Protein AF-A0A8T7EDR0-F1 (afdb_monomer_lite)

pLDDT: mean 90.72, std 10.5, range [44.41, 97.25]

Radius of gyration: 15.85 Å; chains: 1; bounding box: 36×39×40 Å

Secondary structure (DSSP, 8-state):
--SSSS-HHHHHHHHHHHT---B--HHHHHHH-GGGTTTTT--TT-HHHHHHHHTT--HHHHHHHTT-BSEEEEEEETTEEEEEESS-SS-TT------S----

Sequence (104 aa):
MATIGYQPQKTLALIKSLGCLCLMGNHEAALLQPHRAADFQIAPSMPPALDWCARQLAEADFAFLRTFLPLVEAPLGGQDTMLCFHGSPQANTDIILFPGKLVI

Foldseek 3Di:
DLAQDPCNPVVLVVVVVVVDAAAQALLLVCLLVVVCNVVSVNDPVRSVSRVVSSVVDDVVSNVSSVRHHQWDWDDPDDPDIDIDHCADSVDNNHPDDDPDDPPD

Structure (mmCIF, N/CA/C/O backbone):
data_AF-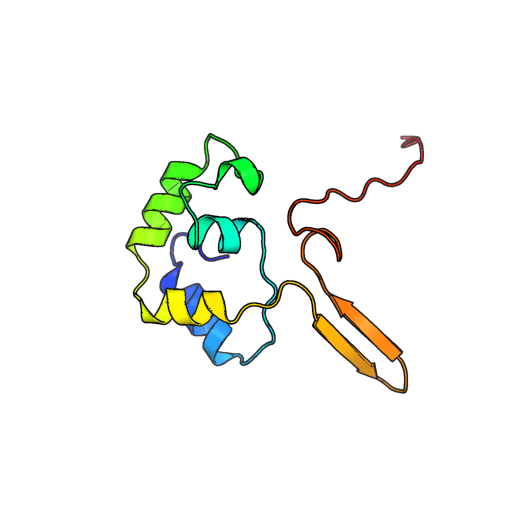A0A8T7EDR0-F1
#
_entry.id   AF-A0A8T7EDR0-F1
#
loop_
_atom_site.group_PDB
_atom_site.id
_atom_site.type_symbol
_atom_site.label_atom_id
_atom_site.label_alt_id
_atom_site.label_comp_id
_atom_site.label_asym_id
_atom_site.label_entity_id
_atom_site.label_seq_id
_atom_site.pdbx_PDB_ins_code
_atom_site.Cartn_x
_atom_site.Cartn_y
_atom_site.Cartn_z
_atom_site.occupancy
_atom_site.B_iso_or_equiv
_atom_site.auth_seq_id
_atom_site.auth_comp_id
_atom_site.auth_asym_id
_atom_site.auth_atom_id
_atom_site.pdbx_PDB_model_num
ATOM 1 N N . MET A 1 1 ? 6.337 -4.842 2.833 1.00 66.44 1 MET A N 1
ATOM 2 C CA . MET A 1 1 ? 5.978 -3.951 1.710 1.00 66.44 1 MET A CA 1
ATOM 3 C C . MET A 1 1 ? 6.257 -4.675 0.401 1.00 66.44 1 MET A C 1
ATOM 5 O O . MET A 1 1 ? 7.305 -5.305 0.297 1.00 66.44 1 MET A O 1
ATOM 9 N N . ALA A 1 2 ? 5.337 -4.635 -0.562 1.00 81.12 2 ALA A N 1
ATOM 10 C CA . ALA A 1 2 ? 5.429 -5.427 -1.796 1.00 81.12 2 ALA A CA 1
ATOM 11 C C . ALA A 1 2 ? 6.209 -4.736 -2.933 1.00 81.12 2 ALA A C 1
ATOM 13 O O . ALA A 1 2 ? 6.141 -5.191 -4.065 1.00 81.12 2 ALA A O 1
ATOM 14 N N . THR A 1 3 ? 6.920 -3.637 -2.659 1.00 82.44 3 THR A N 1
ATOM 15 C CA . THR A 1 3 ? 7.429 -2.718 -3.698 1.00 82.44 3 THR A CA 1
ATOM 16 C C . THR A 1 3 ? 8.947 -2.513 -3.708 1.00 82.44 3 THR A C 1
ATOM 18 O O . THR A 1 3 ? 9.455 -1.898 -4.640 1.00 82.44 3 THR A O 1
ATOM 21 N N . ILE A 1 4 ? 9.681 -3.019 -2.707 1.00 84.06 4 ILE A N 1
ATOM 22 C CA . ILE A 1 4 ? 11.154 -2.878 -2.600 1.00 84.06 4 ILE A CA 1
ATOM 23 C C . ILE A 1 4 ? 11.869 -4.152 -2.115 1.00 84.06 4 ILE A C 1
ATOM 25 O O . ILE A 1 4 ? 13.069 -4.136 -1.855 1.00 84.06 4 ILE A O 1
ATOM 29 N N . GLY A 1 5 ? 11.134 -5.252 -1.929 1.00 84.81 5 GLY A N 1
ATOM 30 C CA . GLY A 1 5 ? 11.659 -6.499 -1.369 1.00 84.81 5 GLY A CA 1
ATOM 31 C C . GLY A 1 5 ? 11.713 -7.628 -2.394 1.00 84.81 5 GLY A C 1
ATOM 32 O O . GLY A 1 5 ? 10.941 -7.654 -3.343 1.00 84.81 5 GLY A O 1
ATOM 33 N N . TYR A 1 6 ? 12.569 -8.623 -2.154 1.00 90.12 6 TYR A N 1
ATOM 34 C CA . TYR A 1 6 ? 12.780 -9.754 -3.071 1.00 90.12 6 TYR A CA 1
ATOM 35 C C . TYR A 1 6 ? 11.619 -10.764 -3.142 1.00 90.12 6 TYR A C 1
ATOM 37 O O . TYR A 1 6 ? 11.673 -11.703 -3.931 1.00 90.12 6 TYR A O 1
ATOM 45 N N . GLN A 1 7 ? 10.592 -10.633 -2.294 1.00 94.12 7 GLN A N 1
ATOM 46 C CA . GLN A 1 7 ? 9.489 -11.600 -2.199 1.00 94.12 7 GLN A CA 1
ATOM 47 C C . GLN A 1 7 ? 8.109 -10.914 -2.122 1.00 94.12 7 GLN A C 1
ATOM 49 O O . GLN A 1 7 ? 7.386 -11.093 -1.134 1.00 94.12 7 GLN A O 1
ATOM 54 N N . PRO A 1 8 ? 7.719 -10.120 -3.136 1.00 94.75 8 PRO A N 1
ATOM 55 C CA . PRO A 1 8 ? 6.492 -9.320 -3.095 1.00 94.75 8 PRO A CA 1
ATOM 56 C C . PRO A 1 8 ? 5.228 -10.190 -3.001 1.00 94.75 8 PRO A C 1
ATOM 58 O O . PRO A 1 8 ? 4.393 -9.961 -2.127 1.00 94.75 8 PRO A O 1
ATOM 61 N N . GLN A 1 9 ? 5.135 -11.260 -3.797 1.00 95.56 9 GLN A N 1
ATOM 62 C CA . GLN A 1 9 ? 3.984 -12.167 -3.783 1.00 95.56 9 GLN A CA 1
ATOM 63 C C . GLN A 1 9 ? 3.833 -12.908 -2.443 1.00 95.56 9 GLN A C 1
ATOM 65 O O . GLN A 1 9 ? 2.752 -12.932 -1.860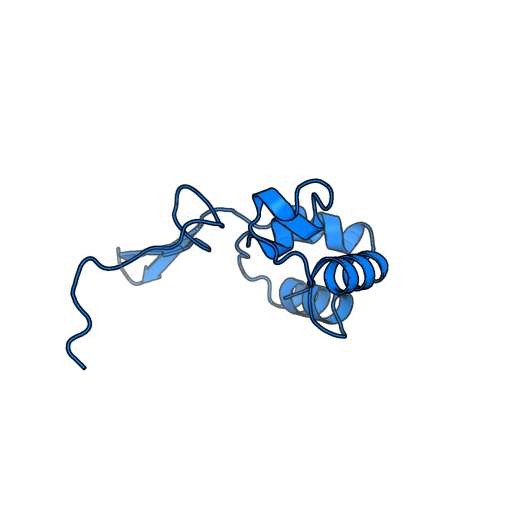 1.00 95.56 9 GLN A O 1
ATOM 70 N N . LYS A 1 10 ? 4.925 -13.471 -1.901 1.00 95.56 10 LYS A N 1
ATOM 71 C CA . LYS A 1 10 ? 4.894 -14.157 -0.592 1.00 95.56 10 LYS A CA 1
ATOM 72 C C . LYS A 1 10 ? 4.514 -13.205 0.540 1.00 95.56 10 LYS A C 1
ATOM 74 O O . LYS A 1 10 ? 3.799 -13.602 1.454 1.00 95.56 10 LYS A O 1
ATOM 79 N N . THR A 1 11 ? 4.962 -11.951 0.458 1.00 95.00 11 THR A N 1
ATOM 80 C CA . THR A 1 11 ? 4.592 -10.904 1.416 1.00 95.00 11 THR A CA 1
ATOM 81 C C . THR A 1 11 ? 3.085 -10.651 1.392 1.00 95.00 11 THR A C 1
ATOM 83 O O . THR A 1 11 ? 2.455 -10.678 2.446 1.00 95.00 11 THR A O 1
ATOM 86 N N . LEU A 1 12 ? 2.487 -10.462 0.210 1.00 95.31 12 LEU A N 1
ATOM 87 C CA . LEU A 1 12 ? 1.041 -10.239 0.089 1.00 95.31 12 LEU A CA 1
ATOM 88 C C . LEU A 1 12 ? 0.224 -11.465 0.503 1.00 95.31 12 LEU A C 1
ATOM 90 O O . LEU A 1 12 ? -0.770 -11.314 1.210 1.00 95.31 12 LEU A O 1
ATOM 94 N N . ALA A 1 13 ? 0.669 -12.672 0.149 1.00 95.50 13 ALA A N 1
ATOM 95 C CA . ALA A 1 13 ? 0.023 -13.910 0.575 1.00 95.50 13 ALA A CA 1
ATOM 96 C C . ALA A 1 13 ? 0.006 -14.056 2.107 1.00 95.50 13 ALA A C 1
ATOM 98 O O . ALA A 1 13 ? -1.030 -14.394 2.682 1.00 95.50 13 ALA A O 1
ATOM 99 N N . LEU A 1 14 ? 1.125 -13.750 2.774 1.00 95.69 14 LEU A N 1
ATOM 100 C CA . LEU A 1 14 ? 1.210 -13.776 4.233 1.00 95.69 14 LEU A CA 1
ATOM 101 C C . LEU A 1 14 ? 0.276 -12.738 4.864 1.00 95.69 14 LEU A C 1
ATOM 103 O O . LEU A 1 14 ? -0.525 -13.097 5.723 1.00 95.69 14 LEU A O 1
ATOM 107 N N . ILE A 1 15 ? 0.317 -11.484 4.406 1.00 94.81 15 ILE A N 1
ATOM 108 C CA . ILE A 1 15 ? -0.565 -10.418 4.913 1.00 94.81 15 ILE A CA 1
ATOM 109 C C . ILE A 1 15 ? -2.037 -10.818 4.752 1.00 94.81 15 ILE A C 1
ATOM 111 O O . ILE A 1 15 ? -2.814 -10.713 5.699 1.00 94.81 15 ILE A O 1
ATOM 115 N N . LYS A 1 16 ? -2.410 -11.357 3.586 1.00 95.69 16 LYS A N 1
ATOM 116 C CA . LYS A 1 16 ? -3.766 -11.850 3.325 1.00 95.69 16 LYS A CA 1
ATOM 117 C C . LYS A 1 16 ? -4.170 -12.971 4.284 1.00 95.69 16 LYS A C 1
ATOM 119 O O . LYS A 1 16 ? -5.296 -12.964 4.770 1.00 95.69 16 LYS A O 1
ATOM 124 N N . SER A 1 17 ? -3.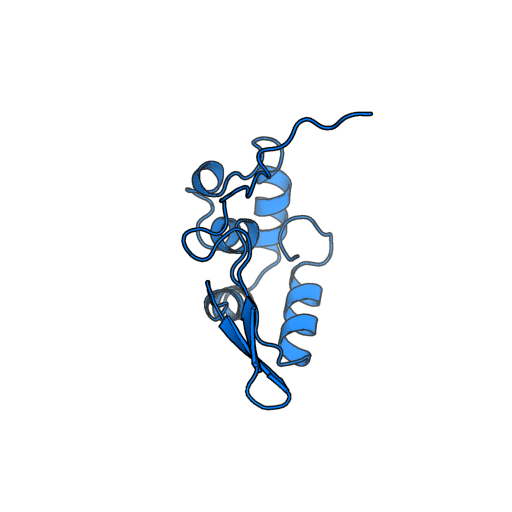265 -13.907 4.586 1.00 97.25 17 SER A N 1
ATOM 125 C CA . SER A 1 17 ? -3.540 -15.012 5.518 1.00 97.25 17 SER A CA 1
ATOM 126 C C . SER A 1 17 ? -3.746 -14.568 6.968 1.00 97.25 17 SER A C 1
ATOM 128 O O . SER A 1 17 ? -4.445 -15.250 7.711 1.00 97.25 17 SER A O 1
ATOM 130 N N . LEU A 1 18 ? -3.180 -13.423 7.364 1.00 96.69 18 LEU A N 1
ATOM 131 C CA . LEU A 1 18 ? -3.356 -12.866 8.707 1.00 96.69 18 LEU A CA 1
ATOM 132 C C . LEU A 1 18 ? -4.730 -12.206 8.898 1.00 96.69 18 LEU A C 1
ATOM 134 O O . LEU A 1 18 ? -5.132 -11.968 10.033 1.00 96.69 18 LEU A O 1
ATOM 138 N N . GLY A 1 19 ? -5.451 -11.903 7.811 1.00 93.31 19 GLY A N 1
ATOM 139 C CA . GLY A 1 19 ? -6.795 -11.319 7.877 1.00 93.31 19 GLY A CA 1
ATOM 140 C C . GLY A 1 19 ? -6.843 -9.929 8.521 1.00 93.31 19 GLY A C 1
ATOM 141 O O . GLY A 1 19 ? -7.893 -9.514 9.005 1.00 93.31 19 GLY A O 1
ATOM 142 N N . CYS A 1 20 ? -5.715 -9.216 8.564 1.00 90.50 20 CYS A N 1
ATOM 143 C CA . CYS A 1 20 ? -5.636 -7.891 9.166 1.00 90.50 20 CYS A CA 1
ATOM 144 C C . CYS A 1 20 ? -6.218 -6.813 8.246 1.00 90.50 20 CYS A C 1
ATOM 146 O O . CYS A 1 20 ? -6.106 -6.885 7.019 1.00 90.50 20 CYS A O 1
ATOM 148 N N . LEU A 1 21 ? -6.757 -5.753 8.854 1.00 92.00 21 LEU A N 1
ATOM 149 C CA . LEU A 1 21 ? -7.020 -4.508 8.139 1.00 92.00 21 LEU A CA 1
ATOM 150 C C . LEU A 1 21 ? -5.696 -3.947 7.612 1.00 92.00 21 LEU A C 1
ATOM 152 O O . LEU A 1 21 ? -4.702 -3.889 8.335 1.00 92.00 21 LEU A O 1
ATOM 156 N N . CYS A 1 22 ? -5.691 -3.548 6.344 1.00 95.69 22 CYS A N 1
ATOM 157 C CA . CYS A 1 22 ? -4.504 -3.047 5.664 1.00 95.69 22 CYS A CA 1
ATOM 158 C C . CYS A 1 22 ? -4.736 -1.605 5.219 1.00 95.69 22 CYS A C 1
ATOM 160 O O . CYS A 1 22 ? -5.772 -1.297 4.626 1.00 95.69 22 CYS A O 1
ATOM 162 N N . LEU A 1 23 ? -3.767 -0.735 5.498 1.00 96.25 23 LEU A N 1
ATOM 163 C CA . LEU A 1 23 ? -3.812 0.670 5.105 1.00 96.25 23 LEU A CA 1
ATOM 164 C C . LEU A 1 23 ? -3.097 0.896 3.775 1.00 96.25 23 LEU A C 1
ATOM 166 O O . LEU A 1 23 ? -2.041 0.317 3.522 1.00 96.25 23 LEU A O 1
ATOM 170 N N . MET A 1 24 ? -3.657 1.769 2.943 1.00 97.00 24 MET A N 1
ATOM 171 C CA . MET A 1 24 ? -3.083 2.168 1.664 1.00 97.00 24 MET A CA 1
ATOM 172 C C . MET A 1 24 ? -1.902 3.121 1.884 1.00 97.00 24 MET A C 1
ATOM 174 O O . MET A 1 24 ? -2.089 4.306 2.168 1.00 97.00 24 MET A O 1
ATOM 178 N N . GLY A 1 25 ? -0.684 2.609 1.712 1.00 96.31 25 GLY A N 1
ATOM 179 C CA . GLY A 1 25 ? 0.531 3.416 1.669 1.00 96.31 25 GLY A CA 1
ATOM 180 C C . GLY A 1 25 ? 0.748 4.094 0.318 1.00 96.31 25 GLY A C 1
ATOM 181 O O . GLY A 1 25 ? 0.114 3.756 -0.686 1.00 96.31 25 GLY A O 1
ATOM 182 N N . ASN A 1 26 ? 1.671 5.053 0.276 1.00 96.31 26 ASN A N 1
ATOM 183 C CA . ASN A 1 26 ? 2.074 5.713 -0.969 1.00 96.31 26 ASN A CA 1
ATOM 184 C C . ASN A 1 26 ? 2.723 4.723 -1.958 1.00 96.31 26 ASN A C 1
ATOM 186 O O . ASN A 1 26 ? 2.476 4.786 -3.160 1.00 96.31 26 ASN A O 1
ATOM 190 N N . HIS A 1 27 ? 3.482 3.747 -1.455 1.00 95.19 27 HIS A N 1
ATOM 191 C CA . HIS A 1 27 ? 4.073 2.682 -2.260 1.00 95.19 27 HIS A CA 1
ATOM 192 C C . HIS A 1 27 ? 3.027 1.740 -2.869 1.00 95.19 27 HIS A C 1
ATOM 194 O O . HIS A 1 27 ? 3.120 1.422 -4.053 1.00 95.19 27 HIS A O 1
ATOM 200 N N . GLU A 1 28 ? 2.023 1.304 -2.106 1.00 96.06 28 GLU A N 1
ATOM 201 C CA . GLU A 1 28 ? 0.920 0.494 -2.638 1.00 96.06 28 GLU A CA 1
ATOM 202 C C . GLU A 1 28 ? 0.094 1.279 -3.668 1.00 96.06 28 GLU A C 1
ATOM 204 O O . GLU A 1 28 ? -0.268 0.739 -4.715 1.00 96.06 28 GLU A O 1
ATOM 209 N N . ALA A 1 29 ? -0.131 2.574 -3.429 1.00 96.44 29 ALA A N 1
ATOM 210 C CA . ALA A 1 29 ? -0.795 3.447 -4.391 1.00 96.44 29 ALA A CA 1
ATOM 211 C C . ALA A 1 29 ? 0.017 3.589 -5.693 1.00 96.44 29 ALA A C 1
ATOM 213 O O . ALA A 1 29 ? -0.545 3.463 -6.783 1.00 96.44 29 ALA A O 1
ATOM 214 N N . ALA A 1 30 ? 1.341 3.748 -5.595 1.00 95.19 30 ALA A N 1
ATOM 215 C CA . ALA A 1 30 ? 2.241 3.771 -6.746 1.00 95.19 30 ALA A CA 1
ATOM 216 C C . ALA A 1 30 ? 2.283 2.430 -7.488 1.00 95.19 30 ALA A C 1
ATOM 218 O O . ALA A 1 30 ? 2.352 2.410 -8.711 1.00 95.19 30 ALA A O 1
ATOM 219 N N . LEU A 1 31 ? 2.185 1.305 -6.780 1.00 93.94 31 LEU A N 1
ATOM 220 C CA . LEU A 1 31 ? 2.113 -0.020 -7.392 1.00 93.94 31 LEU A CA 1
ATOM 221 C C . LEU A 1 31 ? 0.819 -0.206 -8.206 1.00 93.94 31 LEU A C 1
ATOM 223 O O . LEU A 1 31 ? 0.840 -0.823 -9.269 1.00 93.94 31 LEU A O 1
ATOM 227 N N . LEU A 1 32 ? -0.300 0.360 -7.739 1.00 95.19 32 LEU A N 1
ATOM 228 C CA . LEU A 1 32 ? -1.587 0.358 -8.447 1.00 95.19 32 LEU A CA 1
ATOM 229 C C . LEU A 1 32 ? -1.655 1.383 -9.591 1.00 95.19 32 LEU A C 1
ATOM 231 O O . LEU A 1 32 ? -2.448 1.213 -10.520 1.00 95.19 32 LEU A O 1
ATOM 235 N N . GLN A 1 33 ? -0.872 2.461 -9.511 1.00 93.81 33 GLN A N 1
ATOM 236 C CA . GLN A 1 33 ? -0.851 3.574 -10.463 1.00 93.81 33 GLN A CA 1
ATOM 237 C C . GLN A 1 33 ? 0.603 3.982 -10.780 1.00 93.81 33 GLN A C 1
ATOM 239 O O . GLN A 1 33 ? 1.018 5.095 -10.450 1.00 93.81 33 GLN A O 1
ATOM 244 N N . PRO A 1 34 ? 1.391 3.123 -11.456 1.00 90.12 34 PRO A N 1
ATOM 245 C CA . PRO A 1 34 ? 2.831 3.347 -11.647 1.00 90.12 34 PRO A CA 1
ATOM 246 C C . PRO A 1 34 ? 3.147 4.617 -12.444 1.00 90.12 34 PRO A C 1
ATOM 248 O O . PRO A 1 34 ? 4.122 5.306 -12.159 1.00 90.12 34 PRO A O 1
ATOM 251 N N . HIS A 1 35 ? 2.266 5.005 -13.371 1.00 90.25 35 HIS A N 1
ATOM 252 C CA . HIS A 1 35 ? 2.364 6.264 -14.120 1.00 90.25 35 HIS A CA 1
ATOM 253 C C . HIS A 1 35 ? 2.282 7.530 -13.242 1.00 90.25 35 HIS A C 1
ATOM 255 O O . HIS A 1 35 ? 2.619 8.613 -13.708 1.00 90.25 35 HIS A O 1
ATOM 261 N N . ARG A 1 36 ? 1.855 7.397 -11.979 1.00 93.88 36 ARG A N 1
ATOM 262 C CA . ARG A 1 36 ? 1.744 8.474 -10.984 1.00 93.88 36 ARG A CA 1
ATOM 263 C C . ARG A 1 36 ? 2.713 8.305 -9.817 1.00 93.88 36 ARG A C 1
ATOM 265 O O . ARG A 1 36 ? 2.537 8.941 -8.787 1.00 93.88 36 ARG A O 1
ATOM 272 N N . ALA A 1 37 ? 3.745 7.468 -9.942 1.00 92.56 37 ALA A N 1
ATOM 273 C CA . ALA A 1 37 ? 4.698 7.218 -8.857 1.00 92.56 37 ALA A CA 1
ATOM 274 C C . ALA A 1 37 ? 5.304 8.511 -8.265 1.00 92.56 37 ALA A C 1
ATOM 276 O O . ALA A 1 37 ? 5.510 8.594 -7.056 1.00 92.56 37 ALA A O 1
ATOM 277 N N . ALA A 1 38 ? 5.526 9.538 -9.092 1.00 92.75 38 ALA A N 1
ATOM 278 C CA . ALA A 1 38 ? 5.995 10.845 -8.633 1.00 92.75 38 ALA A CA 1
ATOM 279 C C . ALA A 1 38 ? 4.987 11.555 -7.705 1.00 92.75 38 ALA A C 1
ATOM 281 O O . ALA A 1 38 ? 5.399 12.111 -6.688 1.00 92.75 38 ALA A O 1
ATOM 282 N N . ASP A 1 39 ? 3.683 11.478 -7.998 1.00 95.31 39 ASP A N 1
ATOM 283 C CA . ASP A 1 39 ? 2.615 12.038 -7.152 1.00 95.31 39 ASP A CA 1
ATOM 284 C C . ASP A 1 39 ? 2.610 11.392 -5.758 1.00 95.31 39 ASP A C 1
ATOM 286 O O . ASP A 1 39 ? 2.261 12.033 -4.773 1.00 95.31 39 ASP A O 1
ATOM 290 N N . PHE A 1 40 ? 3.034 10.127 -5.669 1.00 95.50 40 PHE A N 1
ATOM 291 C CA . PHE A 1 40 ? 3.146 9.370 -4.419 1.00 95.50 40 PHE A CA 1
ATOM 292 C C . PHE A 1 40 ? 4.500 9.537 -3.716 1.00 95.50 40 PHE A C 1
ATOM 294 O O . PHE A 1 40 ? 4.838 8.752 -2.829 1.00 95.50 40 PHE A O 1
ATOM 301 N N . GLN A 1 41 ? 5.293 10.536 -4.113 1.00 94.69 41 GLN A N 1
ATOM 302 C CA . GLN A 1 41 ? 6.620 10.815 -3.555 1.00 94.69 41 GLN A CA 1
ATOM 303 C C . GLN A 1 41 ? 7.574 9.610 -3.613 1.00 94.69 41 GLN A C 1
ATOM 305 O O . GLN A 1 41 ? 8.464 9.455 -2.773 1.00 94.69 41 GLN A O 1
ATOM 310 N N . ILE A 1 42 ? 7.417 8.743 -4.616 1.00 93.44 42 ILE A N 1
ATOM 311 C CA . ILE A 1 42 ? 8.370 7.662 -4.845 1.00 93.44 42 ILE A CA 1
ATOM 312 C C . ILE A 1 42 ? 9.660 8.266 -5.389 1.00 93.44 42 ILE A C 1
ATOM 314 O O . ILE A 1 42 ? 9.661 8.950 -6.414 1.00 93.44 42 ILE A O 1
ATOM 318 N N . ALA A 1 43 ? 10.768 8.004 -4.692 1.00 88.75 43 ALA A N 1
ATOM 319 C CA . ALA A 1 43 ? 12.078 8.508 -5.081 1.00 88.75 43 ALA A CA 1
ATOM 320 C C . ALA A 1 43 ? 12.393 8.127 -6.543 1.00 88.75 43 ALA A C 1
ATOM 322 O O . ALA A 1 43 ? 12.214 6.960 -6.898 1.00 88.75 43 ALA A O 1
ATOM 323 N N . PRO A 1 44 ? 12.929 9.041 -7.378 1.00 84.31 44 PRO A N 1
ATOM 324 C CA . PRO A 1 44 ? 13.208 8.764 -8.793 1.00 84.31 44 PRO A CA 1
ATOM 325 C C . PRO A 1 44 ? 14.160 7.588 -9.059 1.00 84.31 44 PRO A C 1
ATOM 327 O O . PRO A 1 44 ? 14.190 7.066 -10.167 1.00 84.31 44 PRO A O 1
ATOM 330 N N . SER A 1 45 ? 14.940 7.163 -8.062 1.00 83.25 45 SER A N 1
ATOM 331 C CA . SER A 1 45 ? 15.825 5.993 -8.128 1.00 83.25 45 SER A CA 1
ATOM 332 C C . SER A 1 45 ? 15.116 4.654 -7.882 1.00 83.25 45 SER A C 1
ATOM 334 O O . SER A 1 45 ? 15.676 3.603 -8.180 1.00 83.25 45 SER A O 1
ATOM 336 N N . MET A 1 46 ? 13.896 4.675 -7.344 1.00 81.88 46 MET A N 1
ATOM 337 C CA . MET A 1 46 ? 13.116 3.497 -6.958 1.00 81.88 46 MET A CA 1
ATOM 338 C C . MET A 1 46 ? 12.238 2.845 -8.057 1.00 81.88 46 MET A C 1
ATOM 340 O O . MET A 1 46 ? 11.874 1.681 -7.864 1.00 81.88 46 MET A O 1
ATOM 344 N N . PRO A 1 47 ? 11.903 3.477 -9.209 1.00 82.31 47 PRO A N 1
ATOM 345 C CA . PRO A 1 47 ? 11.071 2.852 -10.239 1.00 82.31 47 PRO A CA 1
ATOM 346 C C . PRO A 1 47 ? 11.536 1.461 -10.695 1.00 82.31 47 PRO A C 1
ATOM 348 O O . PRO A 1 47 ? 10.684 0.584 -10.792 1.00 82.31 47 PRO A O 1
ATOM 351 N N . PRO A 1 48 ? 12.844 1.169 -10.876 1.00 88.44 48 PRO A N 1
ATOM 352 C CA . PRO A 1 48 ? 13.269 -0.174 -11.276 1.00 88.44 48 PRO A CA 1
ATOM 353 C C . PRO A 1 48 ? 12.871 -1.273 -10.280 1.00 88.44 48 PRO A C 1
ATOM 355 O O . PRO A 1 48 ? 12.498 -2.371 -10.693 1.00 88.44 48 PRO A O 1
ATOM 358 N N . ALA A 1 49 ? 12.930 -0.988 -8.974 1.00 87.25 49 ALA A N 1
ATOM 359 C CA . ALA A 1 49 ? 12.530 -1.937 -7.937 1.00 87.25 49 ALA A CA 1
ATOM 360 C C . ALA A 1 49 ? 11.006 -2.120 -7.908 1.00 87.25 49 ALA A C 1
ATOM 362 O O . ALA A 1 49 ? 10.527 -3.254 -7.832 1.00 87.25 49 ALA A O 1
ATOM 363 N N . LEU A 1 50 ? 10.260 -1.017 -8.037 1.00 89.25 50 LEU A N 1
ATOM 364 C CA . LEU A 1 50 ? 8.801 -1.029 -8.119 1.00 89.25 50 LEU A CA 1
ATOM 365 C C . LEU A 1 50 ? 8.326 -1.843 -9.333 1.00 89.25 50 LEU A C 1
ATOM 367 O O . LEU A 1 50 ? 7.510 -2.750 -9.181 1.00 89.25 50 LEU A O 1
ATOM 371 N N . ASP A 1 51 ? 8.898 -1.583 -10.509 1.00 91.19 51 ASP A N 1
ATOM 372 C CA . ASP A 1 51 ? 8.583 -2.270 -11.764 1.00 91.19 51 ASP A CA 1
ATOM 373 C C . ASP A 1 51 ? 8.950 -3.752 -11.728 1.00 91.19 51 ASP A C 1
ATOM 375 O O . ASP A 1 51 ? 8.255 -4.591 -12.312 1.00 91.19 51 ASP A O 1
ATOM 379 N N . TRP A 1 52 ? 10.072 -4.094 -11.090 1.00 92.81 52 TRP A N 1
ATOM 380 C CA . TRP A 1 52 ? 10.455 -5.488 -10.902 1.00 92.81 52 TRP A CA 1
ATOM 381 C C . TRP A 1 52 ? 9.446 -6.200 -10.001 1.00 92.81 52 TRP A C 1
ATOM 383 O O . TRP A 1 52 ? 8.953 -7.262 -10.379 1.00 92.81 52 TRP A O 1
ATOM 393 N N . CYS A 1 53 ? 9.084 -5.593 -8.866 1.00 93.69 53 CYS A N 1
ATOM 394 C CA . CYS A 1 53 ? 8.112 -6.158 -7.937 1.00 93.69 53 CYS A CA 1
ATOM 395 C C . CYS A 1 53 ? 6.729 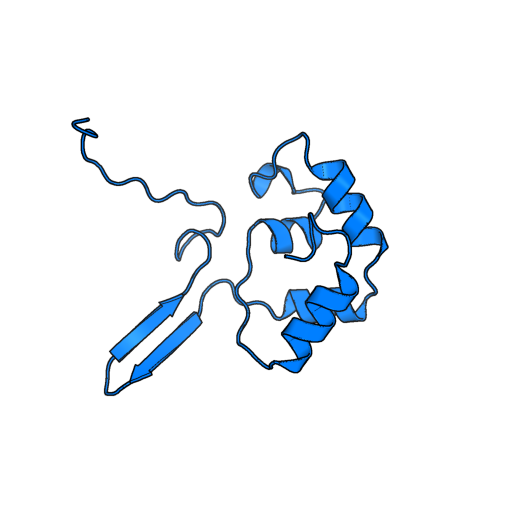-6.315 -8.579 1.00 93.69 53 CYS A C 1
ATOM 397 O O . CYS A 1 53 ? 6.128 -7.376 -8.450 1.00 93.69 53 CYS A O 1
ATOM 399 N N . ALA A 1 54 ? 6.253 -5.306 -9.315 1.00 93.19 54 ALA A N 1
ATOM 400 C CA . ALA A 1 54 ? 4.971 -5.341 -10.016 1.00 93.19 54 ALA A CA 1
ATOM 401 C C . ALA A 1 54 ? 4.875 -6.532 -10.981 1.00 93.19 54 ALA A C 1
ATOM 403 O O . ALA A 1 54 ? 3.852 -7.209 -11.032 1.00 93.19 54 ALA A O 1
ATOM 404 N N . ARG A 1 55 ? 5.969 -6.846 -11.689 1.00 94.81 55 ARG A N 1
ATOM 405 C CA . ARG A 1 55 ? 6.053 -7.998 -12.604 1.00 94.81 55 ARG A CA 1
ATOM 406 C C . ARG A 1 55 ? 6.013 -9.362 -11.911 1.00 94.81 55 ARG A C 1
ATOM 408 O O . ARG A 1 55 ? 5.823 -10.364 -12.592 1.00 94.81 55 ARG A O 1
ATOM 415 N N . GLN A 1 56 ? 6.211 -9.419 -10.595 1.00 95.56 56 GLN A N 1
ATOM 416 C CA . GLN A 1 56 ? 6.103 -10.658 -9.816 1.00 95.56 56 GLN A CA 1
ATOM 417 C C . GLN A 1 56 ? 4.676 -10.922 -9.307 1.00 95.56 56 GLN A C 1
ATOM 419 O O . GLN A 1 56 ? 4.438 -11.968 -8.705 1.00 95.56 56 GLN A O 1
ATOM 424 N N . LEU A 1 57 ? 3.749 -9.974 -9.475 1.00 95.62 57 LEU A N 1
ATOM 425 C CA . LEU A 1 57 ? 2.400 -10.043 -8.920 1.00 95.62 57 LEU A CA 1
ATOM 426 C C . LEU A 1 57 ? 1.386 -10.515 -9.961 1.00 95.62 57 LEU A C 1
ATOM 428 O O . LEU A 1 57 ? 1.457 -10.154 -11.135 1.00 95.62 57 LEU A O 1
ATOM 432 N N . ALA A 1 58 ? 0.416 -11.306 -9.511 1.00 96.50 58 ALA A N 1
ATOM 433 C CA . ALA A 1 58 ? -0.738 -11.701 -10.305 1.00 96.50 58 ALA A CA 1
ATOM 434 C C . ALA A 1 58 ? -1.908 -10.726 -10.094 1.00 96.50 58 ALA A C 1
ATOM 436 O O . ALA A 1 58 ? -1.960 -9.993 -9.107 1.00 96.50 58 ALA A O 1
ATOM 437 N N . GLU A 1 59 ? -2.915 -10.771 -10.969 1.00 96.94 59 GLU A N 1
ATOM 438 C CA . GLU A 1 59 ? -4.115 -9.926 -10.830 1.00 96.94 59 GLU A CA 1
ATOM 439 C C . GLU A 1 59 ? -4.814 -10.112 -9.472 1.00 96.94 59 GLU A C 1
ATOM 441 O O . GLU A 1 59 ? -5.312 -9.157 -8.887 1.00 96.94 59 GLU A O 1
ATOM 446 N N . ALA A 1 60 ? -4.789 -11.323 -8.909 1.00 97.00 60 ALA A N 1
ATOM 447 C CA . ALA A 1 60 ? -5.340 -11.589 -7.580 1.00 97.00 60 ALA A CA 1
ATOM 448 C C . ALA A 1 60 ? -4.608 -10.831 -6.453 1.00 97.00 60 ALA A C 1
ATOM 450 O O . ALA A 1 60 ? -5.227 -10.487 -5.442 1.00 97.00 60 ALA A O 1
ATOM 451 N N . ASP A 1 61 ? -3.311 -10.563 -6.621 1.00 97.06 61 ASP A N 1
ATOM 452 C CA . ASP A 1 61 ? -2.517 -9.771 -5.683 1.00 97.06 61 ASP A CA 1
ATOM 453 C C . ASP A 1 61 ? -2.886 -8.285 -5.794 1.00 97.06 61 ASP A C 1
ATOM 455 O O . ASP A 1 61 ? -3.093 -7.618 -4.779 1.00 97.06 61 ASP A O 1
ATOM 459 N N . PHE A 1 62 ? -3.066 -7.777 -7.019 1.00 97.00 62 PHE A N 1
ATOM 460 C CA . PHE A 1 62 ? -3.568 -6.418 -7.251 1.00 97.00 62 PHE A CA 1
ATOM 461 C C . PHE A 1 62 ? -4.997 -6.233 -6.734 1.00 97.00 62 PHE A C 1
ATOM 463 O O . PHE A 1 62 ? -5.299 -5.210 -6.121 1.00 97.00 62 PHE A O 1
ATOM 470 N N . ALA A 1 63 ? -5.867 -7.227 -6.914 1.00 97.19 63 ALA A N 1
ATOM 471 C CA . ALA A 1 63 ? -7.214 -7.218 -6.358 1.00 97.19 63 ALA A CA 1
ATOM 472 C C . ALA A 1 63 ? -7.192 -7.128 -4.824 1.00 97.19 63 ALA A C 1
ATOM 474 O O . ALA A 1 63 ? -7.983 -6.384 -4.252 1.00 97.19 63 ALA A O 1
ATOM 475 N N . PHE A 1 64 ? -6.260 -7.824 -4.163 1.00 96.88 64 PHE A N 1
ATOM 476 C CA . PHE A 1 64 ? -6.064 -7.705 -2.718 1.00 96.88 64 PHE A CA 1
ATOM 477 C C . PHE A 1 64 ? -5.539 -6.322 -2.311 1.00 96.88 64 PHE A C 1
ATOM 479 O O . PHE A 1 64 ? -6.078 -5.711 -1.397 1.00 96.88 64 PHE A O 1
ATOM 486 N N . LEU A 1 65 ? -4.551 -5.770 -3.020 1.00 96.75 65 LEU A N 1
ATOM 487 C CA . LEU A 1 65 ? -4.059 -4.411 -2.759 1.00 96.75 65 LEU A CA 1
ATOM 488 C C . LEU A 1 65 ? -5.168 -3.352 -2.858 1.00 96.75 65 LEU A C 1
ATOM 490 O O . LEU A 1 65 ? -5.198 -2.411 -2.069 1.00 96.75 65 LEU A O 1
ATOM 494 N N . ARG A 1 66 ? -6.119 -3.514 -3.787 1.00 97.19 66 ARG A N 1
ATOM 495 C CA . ARG A 1 66 ? -7.269 -2.604 -3.935 1.00 97.19 66 ARG A CA 1
ATOM 496 C C . ARG A 1 66 ? -8.238 -2.628 -2.749 1.00 97.19 66 ARG A C 1
ATOM 498 O O . ARG A 1 66 ? -9.069 -1.730 -2.668 1.00 97.19 66 ARG A O 1
ATOM 505 N N . THR A 1 67 ? -8.148 -3.602 -1.839 1.00 96.81 67 THR A N 1
ATOM 506 C CA . THR A 1 67 ? -8.965 -3.619 -0.612 1.00 96.81 67 THR A CA 1
ATOM 507 C C . THR A 1 67 ? -8.359 -2.790 0.518 1.00 96.81 67 THR A C 1
ATOM 509 O O . THR A 1 67 ? -8.976 -2.678 1.575 1.00 96.81 67 THR A O 1
ATOM 512 N N . PHE A 1 68 ? -7.145 -2.261 0.349 1.00 97.00 68 PHE A N 1
ATOM 513 C CA . PHE A 1 68 ? -6.478 -1.488 1.391 1.00 97.00 68 PHE A CA 1
ATOM 514 C C . PHE A 1 68 ? -7.186 -0.141 1.559 1.00 97.00 68 PHE A C 1
ATOM 516 O O . PHE A 1 68 ? -7.533 0.525 0.582 1.00 97.00 68 PHE A O 1
ATOM 523 N N . LEU A 1 69 ? -7.399 0.262 2.808 1.00 96.38 69 LEU A N 1
ATOM 524 C CA . LEU A 1 69 ? -8.169 1.452 3.157 1.00 96.38 69 LEU A CA 1
ATOM 525 C C . LEU A 1 69 ? -7.234 2.651 3.361 1.00 96.38 69 LEU A C 1
ATOM 527 O O . LEU A 1 69 ? -6.161 2.489 3.931 1.00 96.38 69 LEU A O 1
ATOM 531 N N . PRO A 1 70 ? -7.600 3.872 2.945 1.00 96.56 70 PRO A N 1
ATOM 532 C CA . PRO A 1 70 ? -6.768 5.050 3.208 1.00 96.56 70 PRO A CA 1
ATOM 533 C C . PRO A 1 70 ? -6.742 5.425 4.698 1.00 96.56 70 PRO A C 1
ATOM 535 O O . PRO A 1 70 ? -5.770 6.002 5.179 1.00 96.56 70 PRO A O 1
ATOM 538 N N . LEU A 1 71 ? -7.814 5.083 5.416 1.00 96.75 71 LEU A N 1
ATOM 539 C CA . LEU A 1 71 ? -8.064 5.441 6.801 1.00 96.75 71 LEU A CA 1
ATOM 540 C C . LEU A 1 71 ? -8.911 4.347 7.452 1.00 96.75 71 LEU A C 1
ATOM 542 O O . LEU A 1 71 ? -9.837 3.822 6.830 1.00 96.75 71 LEU A O 1
ATOM 546 N N . VAL A 1 72 ? -8.587 4.005 8.695 1.00 95.69 72 VAL A N 1
ATOM 547 C CA . VAL A 1 72 ? -9.311 3.017 9.502 1.00 95.69 72 VAL A CA 1
ATOM 548 C C . VAL A 1 72 ? -9.512 3.571 10.903 1.00 95.69 72 VAL A C 1
ATOM 550 O O . VAL A 1 72 ? -8.567 4.071 11.505 1.00 95.69 72 VAL A O 1
ATOM 553 N N . GLU A 1 73 ? -10.718 3.423 11.440 1.00 95.00 73 GLU A N 1
ATOM 554 C CA . GLU A 1 73 ? -10.969 3.530 12.877 1.00 95.00 73 GLU A CA 1
ATOM 555 C C . GLU A 1 73 ? -11.029 2.120 13.465 1.00 95.00 73 GLU A C 1
ATOM 557 O O . GLU A 1 73 ? -11.807 1.278 13.014 1.00 95.00 73 GLU A O 1
ATOM 562 N N . ALA A 1 74 ? -10.177 1.845 14.449 1.00 92.50 74 ALA A N 1
ATOM 563 C CA . ALA A 1 74 ? -10.096 0.555 15.120 1.00 92.50 74 ALA A CA 1
ATOM 564 C C . ALA A 1 74 ? -10.316 0.723 16.631 1.00 92.50 74 ALA A C 1
ATOM 566 O O . ALA A 1 74 ? -9.809 1.679 17.215 1.00 92.50 74 ALA A O 1
ATOM 567 N N . PRO A 1 75 ? -11.039 -0.186 17.302 1.00 93.00 75 PRO A N 1
ATOM 568 C CA . PRO A 1 75 ? -11.207 -0.116 18.750 1.00 93.00 75 PRO A CA 1
ATOM 569 C C . PRO A 1 75 ? -9.864 -0.339 19.462 1.00 93.00 75 PRO A C 1
ATOM 571 O O . PRO A 1 75 ? -9.160 -1.306 19.167 1.00 93.00 75 PRO A O 1
ATOM 574 N N . LEU A 1 76 ? -9.529 0.524 20.428 1.00 91.75 76 LEU A N 1
ATOM 575 C CA . LEU A 1 76 ? -8.358 0.360 21.306 1.00 91.75 76 LEU A CA 1
ATOM 576 C C . LEU A 1 76 ? -8.725 -0.333 22.640 1.00 91.75 76 LEU A C 1
ATOM 578 O O . LEU A 1 76 ? -7.852 -0.662 23.439 1.00 91.75 76 LEU A O 1
ATOM 582 N N . GLY A 1 77 ? -10.021 -0.580 22.858 1.00 90.44 77 GLY A N 1
ATOM 583 C CA . GLY A 1 77 ? -10.593 -1.122 24.091 1.00 90.44 77 GLY A CA 1
ATOM 584 C C . GLY A 1 77 ? -11.453 -0.086 24.822 1.00 90.44 77 GLY A C 1
ATOM 585 O O . GLY A 1 77 ? -11.249 1.116 24.699 1.00 90.44 77 GLY A O 1
ATOM 586 N N . GLY A 1 78 ? -12.454 -0.546 25.578 1.00 91.56 78 GLY A N 1
ATOM 587 C CA . GLY A 1 78 ? -13.391 0.357 26.255 1.00 91.56 78 GLY A CA 1
ATOM 588 C C . GLY A 1 78 ? -14.231 1.172 25.265 1.00 91.56 78 GLY A C 1
ATOM 589 O O . GLY A 1 78 ? -14.900 0.593 24.412 1.00 91.56 78 GLY A O 1
ATOM 5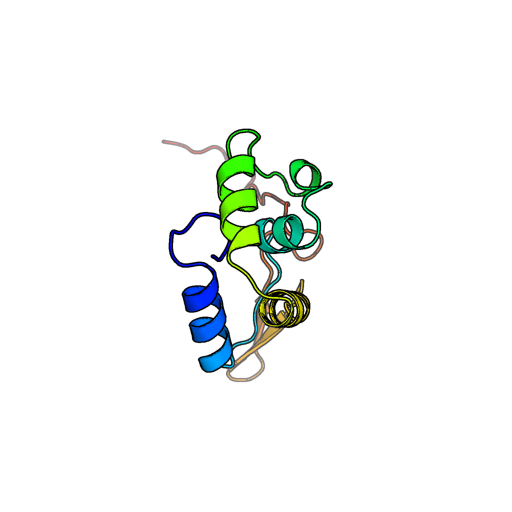90 N N . GLN A 1 79 ? -14.219 2.499 25.413 1.00 93.06 79 GLN A N 1
ATOM 591 C CA . GLN A 1 79 ? -14.866 3.450 24.492 1.00 93.06 79 GLN A CA 1
ATOM 592 C C . GLN A 1 79 ? -13.856 4.140 23.559 1.00 93.06 79 GLN A C 1
ATOM 594 O O . GLN A 1 79 ? -14.244 5.002 22.773 1.00 93.06 79 GLN A O 1
ATOM 599 N N . ASP A 1 80 ? -12.573 3.777 23.644 1.00 96.12 80 ASP A N 1
ATOM 600 C CA . ASP A 1 80 ? -11.513 4.448 22.902 1.00 96.12 80 ASP A CA 1
ATOM 601 C C . ASP A 1 80 ? -11.341 3.846 21.504 1.00 96.12 80 ASP A C 1
ATOM 603 O O . ASP A 1 80 ? -11.368 2.625 21.294 1.00 96.12 80 ASP A O 1
ATOM 607 N N . THR A 1 81 ? -11.100 4.727 20.538 1.00 95.81 81 THR A N 1
ATOM 608 C CA . THR A 1 81 ? -10.843 4.384 19.139 1.00 95.81 81 THR A CA 1
ATOM 609 C C . THR A 1 81 ? -9.494 4.928 18.696 1.00 95.81 81 THR A C 1
ATOM 611 O O . THR A 1 81 ? -9.131 6.064 18.998 1.00 95.81 81 THR A O 1
ATOM 614 N N . MET A 1 82 ? -8.769 4.130 17.924 1.00 94.81 82 MET A N 1
ATOM 615 C CA . MET A 1 82 ? -7.545 4.513 17.244 1.00 94.81 82 MET A CA 1
ATOM 616 C C . MET A 1 82 ? -7.852 4.845 15.789 1.00 94.81 82 MET A C 1
ATOM 618 O O . MET A 1 82 ? -8.402 4.018 15.064 1.00 94.81 82 MET A O 1
ATOM 622 N N . LEU A 1 83 ? -7.452 6.039 15.360 1.00 95.44 83 LEU A N 1
ATOM 623 C CA . LEU A 1 83 ? -7.465 6.427 13.957 1.00 95.44 83 LEU A CA 1
ATOM 624 C C . LEU A 1 83 ? -6.124 6.049 13.323 1.00 95.44 83 LEU A C 1
ATOM 626 O O . LEU A 1 83 ? -5.071 6.478 13.793 1.00 95.44 83 LEU A O 1
ATOM 630 N N . CYS A 1 84 ? -6.155 5.252 12.261 1.00 96.31 84 CYS A N 1
ATOM 631 C CA . CYS A 1 84 ? -4.964 4.766 11.578 1.00 96.31 84 CYS A CA 1
ATOM 632 C C . CYS A 1 84 ? -4.938 5.246 10.123 1.00 96.31 84 CYS A C 1
ATOM 634 O O . CYS A 1 84 ? -5.916 5.099 9.391 1.00 96.31 84 CYS A O 1
ATOM 636 N N . PHE A 1 85 ? -3.793 5.778 9.703 1.00 96.62 85 PHE A N 1
ATOM 637 C CA . PHE A 1 85 ? -3.498 6.246 8.348 1.00 96.62 85 PHE A CA 1
ATOM 638 C C . PHE A 1 85 ? -1.989 6.128 8.090 1.00 96.62 85 PHE A C 1
ATOM 640 O O . PHE A 1 85 ? -1.212 5.937 9.024 1.00 96.62 85 PHE A O 1
ATOM 647 N N . HIS A 1 86 ? -1.564 6.224 6.828 1.00 96.31 86 HIS A N 1
ATOM 648 C CA . HIS A 1 86 ? -0.148 6.089 6.467 1.00 96.31 86 HIS A CA 1
ATOM 649 C C . HIS A 1 86 ? 0.666 7.382 6.659 1.00 96.31 86 HIS A C 1
ATOM 651 O O . HIS A 1 86 ? 1.750 7.332 7.227 1.00 96.31 86 HIS A O 1
ATOM 657 N N . GLY A 1 87 ? 0.156 8.523 6.181 1.00 95.12 87 GLY A N 1
ATOM 658 C CA . GLY A 1 87 ? 0.808 9.837 6.305 1.00 95.12 87 GLY A CA 1
ATOM 659 C C . GLY A 1 87 ? -0.011 10.768 7.195 1.00 95.12 87 GLY A C 1
ATOM 660 O O . GLY A 1 87 ? 0.353 11.032 8.338 1.00 95.12 87 GLY A O 1
ATOM 661 N N . SER A 1 88 ? -1.175 11.178 6.693 1.00 95.19 88 SER A N 1
ATOM 662 C CA . SER A 1 88 ? -2.228 11.898 7.416 1.00 95.19 88 SER A CA 1
ATOM 663 C C . SER A 1 88 ? -3.617 11.329 7.064 1.00 95.19 88 SER A C 1
ATOM 665 O O . SER A 1 88 ? -3.729 10.513 6.142 1.00 95.19 88 SER A O 1
ATOM 667 N N . PRO A 1 89 ? -4.701 11.773 7.734 1.00 95.12 89 PRO A N 1
ATOM 668 C CA . PRO A 1 89 ? -6.071 11.482 7.304 1.00 95.12 89 PRO A CA 1
ATOM 669 C C . PRO A 1 89 ? -6.422 12.003 5.901 1.00 95.12 89 PRO A C 1
ATOM 671 O O . PRO A 1 89 ? -7.377 11.524 5.294 1.00 95.12 89 PRO A O 1
ATOM 674 N N . GLN A 1 90 ? -5.693 13.004 5.399 1.00 94.69 90 GLN A N 1
ATOM 675 C CA . GLN A 1 90 ? -5.947 13.649 4.112 1.00 94.69 90 GLN A CA 1
ATOM 676 C C . GLN A 1 90 ? -5.162 12.996 2.971 1.00 94.69 90 GLN A C 1
ATOM 678 O O . GLN A 1 90 ? -5.707 12.842 1.876 1.00 94.69 90 GLN A O 1
ATOM 683 N N . ALA A 1 91 ? -3.904 12.607 3.205 1.00 95.62 91 ALA A N 1
ATOM 684 C CA . ALA A 1 91 ? -3.056 12.007 2.182 1.00 95.62 91 ALA A CA 1
ATOM 685 C C . ALA A 1 91 ? -1.997 11.054 2.757 1.00 95.62 91 ALA A C 1
ATOM 687 O O . ALA A 1 91 ? -1.384 11.288 3.797 1.00 95.62 91 ALA A O 1
ATOM 688 N N . ASN A 1 92 ? -1.706 9.989 2.006 1.00 96.12 92 ASN A N 1
ATOM 689 C CA . ASN A 1 92 ? -0.640 9.033 2.327 1.00 96.12 92 ASN A CA 1
ATOM 690 C C . ASN A 1 92 ? 0.776 9.558 2.014 1.00 96.12 92 ASN A C 1
ATOM 692 O O . ASN A 1 92 ? 1.746 8.846 2.232 1.00 96.12 92 ASN A O 1
ATOM 696 N N . THR A 1 93 ? 0.904 10.784 1.515 1.00 96.75 93 THR A N 1
ATOM 697 C CA . THR A 1 93 ? 2.184 11.446 1.220 1.00 96.75 93 THR A CA 1
ATOM 698 C C . THR A 1 93 ? 2.509 12.582 2.184 1.00 96.75 93 THR A C 1
ATOM 700 O O . THR A 1 93 ? 3.545 13.231 2.048 1.00 96.75 93 THR A O 1
ATOM 703 N N . ASP A 1 94 ? 1.609 12.889 3.117 1.00 95.62 94 ASP A N 1
ATOM 704 C CA . ASP A 1 94 ? 1.820 13.997 4.039 1.00 95.62 94 ASP A CA 1
ATOM 705 C C . ASP A 1 94 ? 2.939 13.673 5.029 1.00 95.62 94 ASP A C 1
ATOM 707 O O . ASP A 1 94 ? 2.979 12.599 5.630 1.00 95.62 94 ASP A O 1
ATOM 711 N N . ILE A 1 95 ? 3.831 14.645 5.226 1.00 89.56 95 ILE A N 1
ATOM 712 C CA . ILE A 1 95 ? 4.885 14.598 6.238 1.00 89.56 95 ILE A CA 1
ATOM 713 C C . ILE A 1 95 ? 4.454 15.501 7.391 1.00 89.56 95 ILE A C 1
ATOM 715 O O . ILE A 1 95 ? 4.409 16.725 7.256 1.00 89.56 95 ILE A O 1
ATOM 719 N N . ILE A 1 96 ? 4.149 14.899 8.540 1.00 85.25 96 ILE A N 1
ATOM 720 C CA . ILE A 1 96 ? 3.775 15.636 9.748 1.00 85.25 96 ILE A CA 1
ATOM 721 C C . ILE A 1 96 ? 5.054 16.110 10.444 1.00 85.25 96 ILE A C 1
ATOM 723 O O . ILE A 1 96 ? 5.800 15.318 11.017 1.00 85.25 96 ILE A O 1
ATOM 727 N N . LEU A 1 97 ? 5.310 17.416 10.389 1.00 85.25 97 LEU A N 1
ATOM 728 C CA . LEU A 1 97 ? 6.446 18.049 11.056 1.00 85.25 97 LEU A CA 1
ATOM 729 C C . LEU A 1 97 ? 5.997 18.681 12.375 1.00 85.25 97 LEU A C 1
ATOM 731 O O . LEU A 1 97 ? 4.992 19.391 12.420 1.00 85.25 97 LEU A O 1
ATOM 735 N N . PHE A 1 98 ? 6.762 18.468 13.445 1.00 77.31 98 PHE A N 1
ATOM 736 C CA . PHE A 1 98 ? 6.533 19.162 14.709 1.00 77.31 98 PHE A CA 1
ATOM 737 C C . PHE A 1 98 ? 7.179 20.559 14.657 1.00 77.31 98 PHE A C 1
ATOM 739 O O . PHE A 1 98 ? 8.377 20.657 14.376 1.00 77.31 98 PHE A O 1
ATOM 746 N N . PRO A 1 99 ? 6.449 21.654 14.934 1.00 63.47 99 PRO A N 1
ATOM 747 C CA . PRO A 1 99 ? 7.041 22.984 14.992 1.00 63.47 99 PRO A CA 1
ATOM 748 C C . PRO A 1 99 ? 7.789 23.160 16.323 1.00 63.47 99 PRO A C 1
ATOM 750 O O . PRO A 1 99 ? 7.247 23.645 17.311 1.00 63.47 99 PRO A O 1
ATOM 753 N N . GLY A 1 100 ? 9.058 22.758 16.360 1.00 63.69 100 GLY A N 1
ATOM 754 C CA . GLY A 1 100 ? 9.965 23.003 17.481 1.00 63.69 100 GLY A CA 1
ATOM 755 C C . GLY A 1 100 ? 11.417 22.855 17.036 1.00 63.69 100 GLY A C 1
ATOM 756 O O . GLY A 1 100 ? 11.748 21.921 16.310 1.00 63.69 100 GLY A O 1
ATOM 757 N N . LYS A 1 101 ? 12.297 23.786 17.427 1.00 47.69 101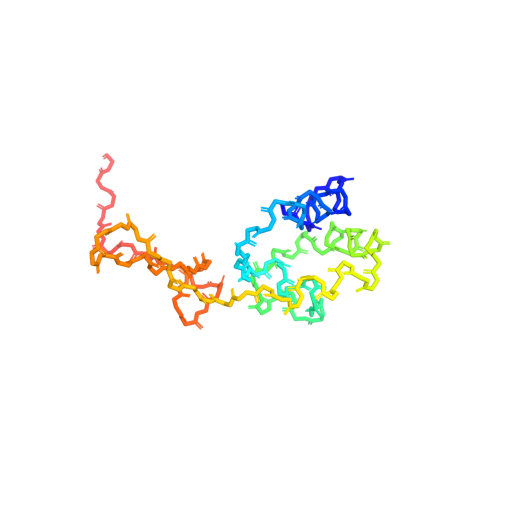 LYS A N 1
ATOM 758 C CA . LYS A 1 101 ? 13.737 23.641 17.170 1.00 47.69 101 LYS A CA 1
ATOM 759 C C . LYS A 1 101 ? 14.238 22.383 17.882 1.00 47.69 101 LYS A C 1
ATOM 761 O O . LYS A 1 101 ? 14.069 22.268 19.093 1.00 47.69 101 LYS A O 1
ATOM 766 N N . LEU A 1 102 ? 14.891 21.490 17.139 1.00 50.38 102 LEU A N 1
ATOM 767 C CA . LEU A 1 102 ? 15.741 20.449 17.704 1.00 50.38 102 LEU A CA 1
ATOM 768 C C . LEU A 1 102 ? 16.894 21.167 18.426 1.00 50.38 102 LEU A C 1
ATOM 770 O O . LEU A 1 102 ? 17.805 21.686 17.783 1.00 50.38 102 LEU A O 1
ATOM 774 N N . VAL A 1 103 ? 16.801 21.304 19.748 1.00 44.41 103 VAL A N 1
ATOM 775 C CA . VAL A 1 103 ? 17.954 21.677 20.572 1.00 44.41 103 VAL A CA 1
ATOM 776 C C . VAL A 1 103 ? 18.727 20.380 20.767 1.00 44.41 103 VAL A C 1
ATOM 778 O O . VAL A 1 103 ? 18.285 19.512 21.517 1.00 44.41 103 VAL A O 1
ATOM 781 N N . ILE A 1 104 ? 19.792 20.221 19.982 1.00 54.59 104 ILE A N 1
ATOM 782 C CA . ILE A 1 104 ? 20.785 19.151 20.132 1.00 54.59 104 ILE A CA 1
ATOM 783 C C . ILE A 1 104 ? 21.803 19.583 21.180 1.00 54.59 104 ILE A C 1
ATOM 785 O O . ILE A 1 104 ? 22.191 20.775 21.133 1.00 54.59 104 ILE A O 1
#